Protein AF-A0A838EG35-F1 (afdb_monomer_lite)

Sequence (55 aa):
VYPIMRVEATTDITNRAEQRALEKAGFTREGVLRKAQWRNGNWHDMVVYSKVRGE

Radius of gyration: 12.75 Å; chains: 1; bounding box: 34×27×32 Å

Secondary structure (DSSP, 8-state):
-PPP-EEEEEEETT-HHHHHHHHHTTPEEEEEEEEEEEETTEEEEEEEEEEETT-

Structure (mmCIF, N/CA/C/O backbone):
data_AF-A0A838EG35-F1
#
_entry.id   AF-A0A838EG35-F1
#
loop_
_atom_site.group_PDB
_atom_site.id
_atom_site.type_symbol
_atom_site.label_atom_id
_atom_site.label_alt_id
_atom_site.label_comp_id
_atom_site.label_asym_id
_atom_site.label_entity_id
_atom_site.label_seq_id
_atom_site.pdbx_PDB_ins_code
_atom_site.Cartn_x
_atom_site.Cartn_y
_atom_site.Cartn_z
_atom_site.occupancy
_atom_site.B_iso_or_equiv
_atom_site.auth_seq_id
_atom_site.auth_comp_id
_atom_site.auth_asym_id
_atom_site.auth_atom_id
_atom_site.pdbx_PDB_model_num
ATOM 1 N N . VAL A 1 1 ? -2.676 15.600 23.203 1.00 79.31 1 VAL A N 1
ATOM 2 C CA . VAL A 1 1 ? -2.680 14.492 22.218 1.00 79.31 1 VAL A CA 1
ATOM 3 C C . VAL A 1 1 ? -3.424 14.989 20.994 1.00 79.31 1 VAL A C 1
ATOM 5 O O . VAL A 1 1 ? -4.535 15.474 21.161 1.00 79.31 1 VAL A O 1
ATOM 8 N N . TYR A 1 2 ? -2.806 14.957 19.813 1.00 91.00 2 TYR A N 1
ATOM 9 C CA . TYR A 1 2 ? -3.465 15.366 18.568 1.00 91.00 2 TYR A CA 1
ATOM 10 C C . TYR A 1 2 ? -4.220 14.178 17.952 1.00 91.00 2 TYR A C 1
ATOM 12 O O . TYR A 1 2 ? -3.766 13.040 18.103 1.00 91.00 2 TYR A O 1
ATOM 20 N N . PRO A 1 3 ? -5.363 14.402 17.281 1.00 94.62 3 PRO A N 1
ATOM 21 C CA . PRO A 1 3 ? -6.094 13.328 16.619 1.00 94.62 3 PRO A CA 1
ATOM 22 C C . PRO A 1 3 ? -5.310 12.782 15.416 1.00 94.62 3 PRO A C 1
ATOM 24 O O . PRO A 1 3 ? -4.751 13.539 14.627 1.00 94.62 3 PRO A O 1
ATOM 27 N N . ILE A 1 4 ? -5.306 11.457 15.249 1.00 96.25 4 ILE A N 1
ATOM 28 C CA . ILE A 1 4 ? -4.741 10.791 14.064 1.00 96.25 4 ILE A CA 1
ATOM 29 C C . ILE A 1 4 ? -5.830 10.707 12.998 1.00 96.25 4 ILE A C 1
ATOM 31 O O . ILE A 1 4 ? -6.836 10.027 13.217 1.00 96.25 4 ILE A O 1
ATOM 35 N N . MET A 1 5 ? -5.629 11.368 11.859 1.00 97.94 5 MET A N 1
ATOM 36 C CA . MET A 1 5 ? -6.583 11.347 10.742 1.00 97.94 5 MET A CA 1
ATOM 37 C C . MET A 1 5 ? -6.329 10.233 9.735 1.00 97.94 5 MET A C 1
ATOM 39 O O . MET A 1 5 ? -7.264 9.803 9.071 1.00 97.94 5 MET A O 1
ATOM 43 N N . ARG A 1 6 ? -5.091 9.756 9.622 1.00 97.81 6 ARG A N 1
ATOM 44 C CA . ARG A 1 6 ? -4.690 8.818 8.580 1.00 97.81 6 ARG A CA 1
ATOM 45 C C . ARG A 1 6 ? -3.596 7.895 9.084 1.00 97.81 6 ARG A C 1
ATOM 47 O O . ARG A 1 6 ? -2.677 8.343 9.767 1.00 97.81 6 ARG A O 1
ATOM 54 N N . VAL A 1 7 ? -3.705 6.623 8.727 1.00 98.19 7 VAL A N 1
ATOM 55 C CA . VAL A 1 7 ? -2.644 5.627 8.886 1.00 98.19 7 VAL A CA 1
ATOM 56 C C . VAL A 1 7 ? -2.280 5.124 7.500 1.00 98.19 7 VAL A C 1
ATOM 58 O O . VAL A 1 7 ? -3.167 4.804 6.714 1.00 98.19 7 VAL A O 1
ATOM 61 N N . GLU A 1 8 ? -0.988 5.064 7.200 1.00 98.38 8 GLU A N 1
ATOM 62 C CA . GLU A 1 8 ? -0.476 4.582 5.918 1.00 98.38 8 GLU A CA 1
ATOM 63 C C . GLU A 1 8 ? 0.308 3.287 6.096 1.00 98.38 8 GLU A C 1
ATOM 65 O O . GLU A 1 8 ? 0.941 3.063 7.129 1.00 98.38 8 GLU A O 1
ATOM 70 N N . ALA A 1 9 ? 0.284 2.455 5.059 1.00 98.56 9 ALA A N 1
ATOM 71 C CA . ALA A 1 9 ? 1.126 1.277 4.945 1.00 98.56 9 ALA A CA 1
ATOM 72 C C . ALA A 1 9 ? 1.644 1.139 3.510 1.00 98.56 9 ALA A C 1
ATOM 74 O O . ALA A 1 9 ? 0.970 1.511 2.547 1.00 98.56 9 ALA A O 1
ATOM 75 N N . THR A 1 10 ? 2.840 0.568 3.365 1.00 98.44 10 THR A N 1
ATOM 76 C CA . THR A 1 10 ? 3.400 0.221 2.056 1.00 98.44 10 THR A CA 1
ATOM 77 C C . THR A 1 10 ? 3.907 -1.205 2.066 1.00 98.44 10 THR A C 1
ATOM 79 O O . THR A 1 10 ? 4.481 -1.658 3.051 1.00 98.44 10 THR A O 1
ATOM 82 N N . THR A 1 11 ? 3.702 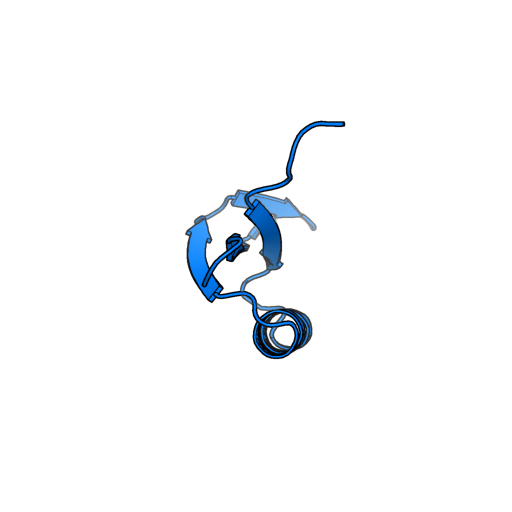-1.909 0.959 1.00 98.69 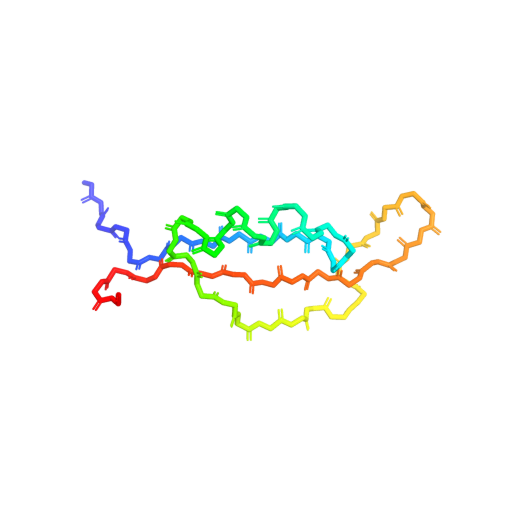11 THR A N 1
ATOM 83 C CA . THR A 1 11 ? 4.189 -3.278 0.783 1.00 98.69 11 THR A CA 1
ATOM 84 C C . THR A 1 11 ? 4.638 -3.508 -0.651 1.00 98.69 11 THR A C 1
ATOM 86 O O . THR A 1 11 ? 4.201 -2.810 -1.565 1.00 98.69 11 THR A O 1
ATOM 89 N N . ASP A 1 12 ? 5.520 -4.479 -0.858 1.00 98.44 12 ASP A N 1
ATOM 90 C CA . ASP A 1 12 ? 5.969 -4.872 -2.190 1.00 98.44 12 ASP A CA 1
ATOM 91 C C . ASP A 1 12 ? 4.773 -5.320 -3.049 1.00 98.44 12 ASP A C 1
ATOM 93 O O . ASP A 1 12 ? 3.865 -6.014 -2.572 1.00 98.44 12 ASP A O 1
ATOM 97 N N . ILE A 1 13 ? 4.758 -4.951 -4.333 1.00 98.56 13 ILE A N 1
ATOM 98 C CA . ILE A 1 13 ? 3.681 -5.331 -5.259 1.00 98.56 13 ILE A CA 1
ATOM 99 C C . ILE A 1 13 ? 3.495 -6.848 -5.381 1.00 98.56 13 ILE A C 1
ATOM 101 O O . ILE A 1 13 ? 2.386 -7.318 -5.662 1.00 98.56 13 ILE A O 1
ATOM 105 N N . THR A 1 14 ? 4.548 -7.618 -5.115 1.00 98.25 14 THR A N 1
ATOM 106 C CA . THR A 1 14 ? 4.524 -9.082 -5.121 1.00 98.25 14 THR A CA 1
ATOM 107 C C . THR A 1 14 ? 4.012 -9.687 -3.810 1.00 98.25 14 THR A C 1
ATOM 109 O O . THR A 1 14 ? 3.548 -10.830 -3.815 1.00 98.25 14 THR A O 1
ATOM 112 N N . ASN A 1 15 ? 3.998 -8.940 -2.697 1.00 98.50 15 ASN A N 1
ATOM 113 C CA . ASN A 1 15 ? 3.550 -9.436 -1.394 1.00 98.50 15 ASN A CA 1
ATOM 114 C C . ASN A 1 15 ? 2.015 -9.467 -1.283 1.00 98.50 15 ASN A C 1
ATOM 116 O O . ASN A 1 15 ? 1.374 -8.682 -0.583 1.00 98.50 15 ASN A O 1
ATOM 120 N N . ARG A 1 16 ? 1.397 -10.424 -1.978 1.00 98.50 16 ARG A N 1
ATOM 121 C CA . ARG A 1 16 ? -0.065 -10.588 -1.999 1.00 98.50 16 ARG A CA 1
ATOM 122 C C . ARG A 1 16 ? -0.659 -10.960 -0.642 1.00 98.50 16 ARG A C 1
ATOM 124 O O . ARG A 1 16 ? -1.841 -10.713 -0.420 1.00 98.50 16 ARG A O 1
ATOM 131 N N . ALA A 1 17 ? 0.119 -11.577 0.248 1.00 98.75 17 ALA A N 1
ATOM 132 C CA . ALA A 1 17 ? -0.356 -11.940 1.580 1.00 98.75 17 ALA A CA 1
ATOM 133 C C . ALA A 1 17 ? -0.606 -10.694 2.438 1.00 98.75 17 ALA A C 1
ATOM 135 O O . ALA A 1 17 ? -1.683 -10.567 3.017 1.00 98.75 17 ALA A O 1
ATOM 136 N N . GLU A 1 18 ? 0.341 -9.756 2.452 1.00 98.50 18 GLU A N 1
ATOM 137 C CA . GLU A 1 18 ? 0.198 -8.494 3.178 1.00 98.50 18 GLU A CA 1
ATOM 138 C C . GLU A 1 18 ? -0.862 -7.583 2.553 1.00 98.50 18 GLU A C 1
ATOM 140 O O . GLU A 1 18 ? -1.675 -7.030 3.285 1.00 98.50 18 GLU A O 1
ATOM 145 N N . GLN A 1 19 ? -0.941 -7.500 1.218 1.00 98.75 19 GLN A N 1
ATOM 146 C CA . GLN A 1 19 ? -2.007 -6.746 0.535 1.00 98.75 19 GLN A CA 1
ATOM 147 C C . GLN A 1 19 ? -3.404 -7.205 0.993 1.00 98.75 19 GLN A C 1
ATOM 149 O O . GLN A 1 19 ? -4.209 -6.388 1.429 1.00 98.75 19 GLN A O 1
ATOM 154 N N . ARG A 1 20 ? -3.651 -8.525 1.026 1.00 98.75 20 ARG A N 1
ATOM 155 C CA . ARG A 1 20 ? -4.909 -9.083 1.557 1.00 98.75 20 ARG A CA 1
ATOM 156 C C . ARG A 1 20 ? -5.111 -8.797 3.046 1.00 98.75 20 ARG A C 1
ATOM 158 O O . ARG A 1 20 ? -6.250 -8.690 3.492 1.00 98.75 20 ARG A O 1
ATOM 165 N N . ALA A 1 21 ? -4.040 -8.743 3.837 1.00 98.81 21 ALA A N 1
ATOM 166 C CA . ALA A 1 21 ? -4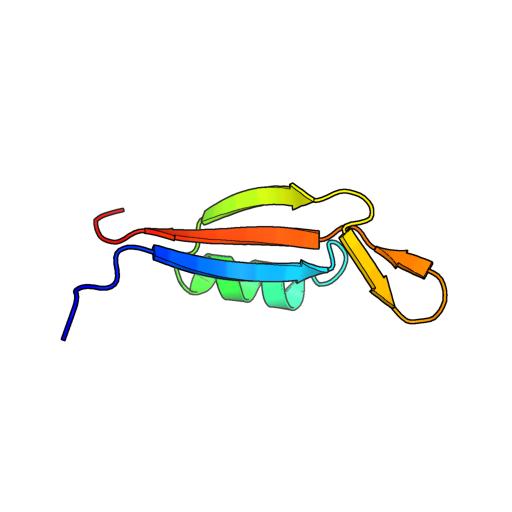.132 -8.426 5.260 1.00 98.81 21 ALA A CA 1
ATOM 167 C C . ALA A 1 21 ? -4.520 -6.955 5.486 1.00 98.81 21 ALA A C 1
ATOM 169 O O . ALA A 1 21 ? -5.383 -6.683 6.317 1.00 98.81 21 ALA A O 1
ATOM 170 N N . LEU A 1 22 ? -3.946 -6.031 4.710 1.00 98.69 22 LEU A N 1
ATOM 171 C CA . LEU A 1 22 ? -4.277 -4.604 4.739 1.00 98.69 22 LEU A CA 1
ATOM 172 C C . LEU A 1 22 ? -5.735 -4.362 4.330 1.00 98.69 22 LEU A C 1
ATOM 174 O O . LEU A 1 22 ? -6.466 -3.690 5.056 1.00 98.69 22 LEU A O 1
ATOM 178 N N . GLU A 1 23 ? -6.186 -4.986 3.240 1.00 98.38 23 GLU A N 1
ATOM 179 C CA . GLU A 1 23 ? -7.589 -4.931 2.803 1.00 98.38 23 GLU A CA 1
ATOM 180 C C . GLU A 1 23 ? -8.537 -5.453 3.897 1.00 98.38 23 GLU A C 1
ATOM 182 O O . GLU A 1 23 ? -9.509 -4.790 4.253 1.00 98.38 23 GLU A O 1
ATOM 187 N N . LYS A 1 24 ? -8.219 -6.598 4.522 1.00 98.44 24 LYS A N 1
ATOM 188 C CA . LYS A 1 24 ? -9.000 -7.142 5.652 1.00 98.44 24 LYS A CA 1
ATOM 189 C C . LYS A 1 24 ? -8.995 -6.242 6.891 1.00 98.44 24 LYS A C 1
ATOM 191 O O . LYS A 1 24 ? -9.957 -6.262 7.651 1.00 98.44 24 LYS A O 1
ATOM 196 N N . ALA A 1 25 ? -7.935 -5.464 7.107 1.00 98.06 25 ALA A N 1
ATOM 197 C CA . ALA A 1 25 ? -7.845 -4.487 8.193 1.00 98.06 25 ALA A CA 1
ATOM 198 C C . ALA A 1 25 ? -8.606 -3.173 7.895 1.00 98.06 25 ALA A C 1
ATOM 200 O O . ALA A 1 25 ? -8.661 -2.269 8.743 1.00 98.06 25 ALA A O 1
ATOM 201 N N . GLY A 1 26 ? -9.218 -3.067 6.712 1.00 98.00 26 GLY A N 1
ATOM 202 C CA . GLY A 1 26 ? -9.982 -1.904 6.272 1.00 98.00 26 GLY A CA 1
ATOM 203 C C . GLY A 1 26 ? -9.104 -0.768 5.760 1.00 98.00 26 GLY A C 1
ATOM 204 O O . GLY A 1 26 ? -9.452 0.389 5.962 1.00 98.00 26 GLY A O 1
ATOM 205 N N . PHE A 1 27 ? -7.944 -1.082 5.182 1.00 98.69 27 PHE A N 1
ATOM 206 C CA . PHE A 1 27 ? -7.186 -0.116 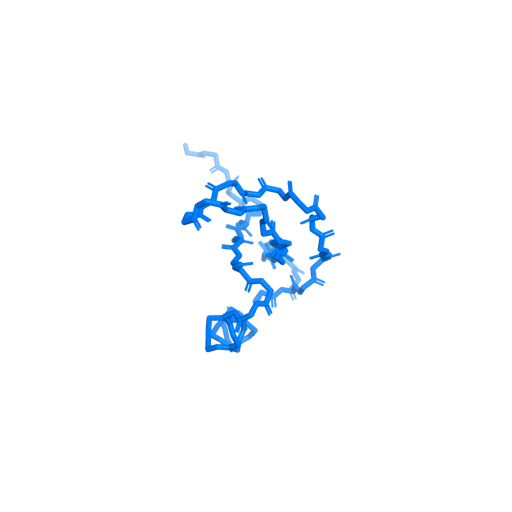4.394 1.00 98.69 27 PHE A CA 1
ATOM 207 C C . PHE A 1 27 ? -7.659 -0.125 2.936 1.00 98.69 27 PHE A C 1
ATOM 209 O O . PHE A 1 27 ? -7.964 -1.177 2.373 1.00 98.69 27 PHE A O 1
ATOM 216 N N . THR A 1 28 ? -7.616 1.041 2.304 1.00 98.56 28 THR A N 1
ATOM 217 C CA . THR A 1 28 ? -7.895 1.262 0.886 1.00 98.56 28 THR A CA 1
ATOM 218 C C . THR A 1 28 ? -6.590 1.323 0.099 1.00 98.56 28 THR A C 1
ATOM 220 O O . THR A 1 28 ? -5.629 1.971 0.517 1.00 98.56 28 THR A O 1
ATOM 223 N N . ARG A 1 29 ? -6.538 0.648 -1.055 1.00 98.50 29 ARG A N 1
ATOM 224 C CA . ARG A 1 29 ? -5.402 0.723 -1.984 1.00 98.50 29 ARG A CA 1
ATOM 225 C C . ARG A 1 29 ? -5.435 2.044 -2.746 1.00 98.50 29 ARG A C 1
ATOM 227 O O . ARG A 1 29 ? -6.381 2.292 -3.485 1.00 98.50 29 ARG A O 1
ATOM 234 N N . GLU A 1 30 ? -4.369 2.829 -2.653 1.00 98.69 30 GLU A N 1
ATOM 235 C CA . GLU A 1 30 ? -4.320 4.161 -3.271 1.00 98.69 30 GLU A CA 1
ATOM 236 C C . GLU A 1 30 ? -3.475 4.217 -4.541 1.00 98.69 30 GLU A C 1
ATOM 238 O O . GLU A 1 30 ? -3.752 5.009 -5.439 1.00 98.69 30 GLU A O 1
ATOM 243 N N . GLY A 1 31 ? -2.451 3.369 -4.663 1.00 98.62 31 GLY A N 1
ATOM 244 C CA . GLY A 1 31 ? -1.601 3.404 -5.847 1.00 98.62 31 GLY A CA 1
ATOM 245 C C . GLY A 1 31 ? -0.376 2.509 -5.788 1.00 98.62 31 GLY A C 1
ATOM 246 O O . GLY A 1 31 ? -0.181 1.733 -4.852 1.00 98.62 31 GLY A O 1
ATOM 247 N N . VAL A 1 32 ? 0.447 2.621 -6.832 1.00 98.81 32 VAL A N 1
ATOM 248 C CA . VAL A 1 32 ? 1.753 1.961 -6.935 1.00 98.81 32 VAL A CA 1
ATOM 249 C C . VAL A 1 32 ? 2.825 3.022 -7.121 1.00 98.81 32 VAL A C 1
ATOM 251 O O . VAL A 1 32 ? 2.814 3.768 -8.101 1.00 98.81 32 VAL A O 1
ATOM 254 N N . LEU A 1 33 ? 3.776 3.053 -6.199 1.00 98.69 33 LEU A N 1
ATOM 255 C CA . LEU A 1 33 ? 5.002 3.818 -6.324 1.00 98.69 33 LEU A CA 1
ATOM 256 C C . LEU A 1 33 ? 5.992 2.986 -7.140 1.00 98.69 33 LEU A C 1
ATOM 258 O O . LEU A 1 33 ? 6.494 1.960 -6.676 1.00 98.69 33 LEU A O 1
ATOM 262 N N . ARG A 1 34 ? 6.243 3.414 -8.378 1.00 98.69 34 ARG A N 1
ATOM 263 C CA . ARG A 1 34 ? 7.150 2.714 -9.295 1.00 98.69 34 ARG A CA 1
ATOM 264 C C . ARG A 1 34 ? 8.601 2.896 -8.858 1.00 98.69 34 ARG A C 1
ATOM 266 O O . ARG A 1 34 ? 9.023 4.032 -8.653 1.00 98.69 34 ARG A O 1
ATOM 273 N N . LYS A 1 35 ? 9.361 1.799 -8.778 1.00 98.12 35 LYS A N 1
ATOM 274 C CA . LYS A 1 35 ? 10.782 1.757 -8.383 1.00 98.12 35 LYS A CA 1
ATOM 275 C C . LYS A 1 35 ? 11.062 2.517 -7.079 1.00 98.12 35 LYS A C 1
ATOM 277 O O . LYS A 1 35 ? 12.021 3.276 -6.993 1.00 98.12 35 LYS A O 1
ATOM 282 N N . ALA A 1 36 ? 10.210 2.336 -6.075 1.00 98.12 36 ALA A N 1
ATOM 283 C CA . ALA A 1 36 ? 10.232 3.132 -4.849 1.00 98.12 36 ALA A CA 1
ATOM 284 C C . ALA A 1 36 ? 11.182 2.601 -3.769 1.00 98.12 36 ALA A C 1
ATOM 286 O O . ALA A 1 36 ? 11.566 3.350 -2.875 1.00 98.12 36 ALA A O 1
ATOM 287 N N . GLN A 1 37 ? 11.571 1.324 -3.837 1.00 98.31 37 GLN A N 1
ATOM 288 C CA . GLN A 1 37 ? 12.448 0.716 -2.839 1.00 98.31 37 GLN A CA 1
ATOM 289 C C . GLN A 1 37 ? 13.588 -0.068 -3.493 1.00 98.31 37 GLN A C 1
ATOM 291 O O . GLN A 1 37 ? 13.348 -0.947 -4.316 1.00 98.31 37 GLN A O 1
ATOM 296 N N . TRP A 1 38 ? 14.830 0.210 -3.088 1.00 98.06 38 TRP A N 1
ATOM 297 C CA . TRP A 1 38 ? 15.980 -0.637 -3.402 1.00 98.06 38 TRP A CA 1
ATOM 298 C C . TRP A 1 38 ? 16.115 -1.738 -2.351 1.00 98.06 38 TRP A C 1
ATOM 300 O O . TRP A 1 38 ? 16.289 -1.456 -1.165 1.00 98.06 38 TRP A O 1
ATOM 310 N N . ARG A 1 39 ? 16.032 -2.999 -2.777 1.00 97.19 39 ARG A N 1
ATOM 311 C CA . ARG A 1 39 ? 16.171 -4.169 -1.899 1.00 97.19 39 ARG A CA 1
ATOM 312 C C . ARG A 1 39 ? 16.663 -5.366 -2.705 1.00 97.19 39 ARG A C 1
ATOM 314 O O . ARG A 1 39 ? 16.223 -5.577 -3.830 1.00 97.19 39 ARG A O 1
ATOM 321 N N . ASN A 1 40 ? 17.559 -6.171 -2.133 1.00 96.31 40 ASN A N 1
ATOM 322 C CA . ASN A 1 40 ? 18.099 -7.381 -2.774 1.00 96.31 40 ASN A CA 1
ATOM 323 C C . ASN A 1 40 ? 18.627 -7.130 -4.202 1.00 96.31 40 ASN A C 1
ATOM 325 O O . ASN A 1 40 ? 18.320 -7.874 -5.133 1.00 96.31 40 ASN A O 1
ATOM 329 N N . GLY A 1 41 ? 19.384 -6.042 -4.378 1.00 98.12 41 GLY A N 1
ATOM 330 C CA . GLY A 1 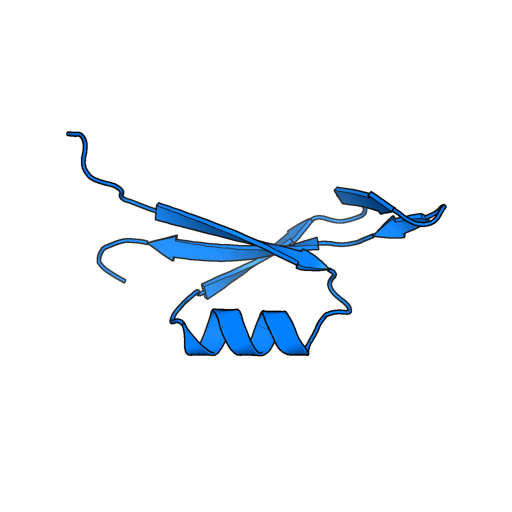41 ? 20.048 -5.721 -5.644 1.00 98.12 41 GLY A CA 1
ATOM 331 C C . GLY A 1 41 ? 19.131 -5.235 -6.769 1.00 98.12 41 GLY A C 1
ATOM 332 O O . GLY A 1 41 ? 19.586 -5.166 -7.904 1.00 98.12 41 GLY A O 1
ATOM 333 N N . ASN A 1 42 ? 17.861 -4.921 -6.486 1.00 98.25 42 ASN A N 1
ATOM 334 C CA . ASN A 1 42 ? 16.898 -4.462 -7.486 1.00 98.25 42 ASN A CA 1
ATOM 335 C C . ASN A 1 42 ? 15.980 -3.358 -6.941 1.00 98.25 42 ASN A C 1
ATOM 337 O O . ASN A 1 42 ? 15.791 -3.219 -5.730 1.00 98.25 42 ASN A O 1
ATOM 341 N N . TRP A 1 43 ? 15.394 -2.586 -7.859 1.00 98.56 43 TRP A N 1
ATOM 342 C CA . TRP A 1 43 ? 14.319 -1.638 -7.564 1.00 98.56 43 TRP A CA 1
ATOM 343 C C . TRP A 1 43 ? 12.964 -2.342 -7.604 1.00 98.56 43 TRP A C 1
ATOM 345 O O . TRP A 1 43 ? 12.656 -3.017 -8.585 1.00 98.56 43 TRP A O 1
ATOM 355 N N . HIS A 1 44 ? 12.151 -2.131 -6.573 1.00 98.56 44 HIS A N 1
ATOM 356 C CA . HIS A 1 44 ? 10.832 -2.738 -6.418 1.00 98.56 44 HIS A CA 1
ATOM 357 C C . HIS A 1 44 ? 9.735 -1.684 -6.449 1.00 98.56 44 HIS A C 1
ATOM 359 O O . HIS A 1 44 ? 9.894 -0.566 -5.944 1.00 98.56 44 HIS A O 1
ATOM 365 N N . ASP A 1 45 ? 8.611 -2.071 -7.038 1.00 98.81 45 ASP A N 1
ATOM 366 C CA . ASP A 1 45 ? 7.376 -1.305 -6.997 1.00 98.81 45 ASP A CA 1
ATOM 367 C C . ASP A 1 45 ? 6.665 -1.567 -5.667 1.00 98.81 45 ASP A C 1
ATOM 369 O O . ASP A 1 45 ? 6.500 -2.715 -5.245 1.00 98.81 45 ASP A O 1
ATOM 373 N N . MET A 1 46 ? 6.211 -0.496 -5.023 1.00 98.75 46 MET A N 1
ATOM 374 C CA . MET A 1 46 ? 5.540 -0.561 -3.726 1.00 98.75 46 MET A CA 1
ATOM 375 C C . MET A 1 46 ? 4.080 -0.153 -3.882 1.00 98.75 46 MET A C 1
ATOM 377 O O . MET A 1 46 ? 3.774 0.854 -4.514 1.00 98.75 46 MET A O 1
ATOM 381 N N . VAL A 1 47 ? 3.165 -0.915 -3.299 1.00 98.88 47 VAL A N 1
ATOM 382 C CA . VAL A 1 47 ? 1.747 -0.559 -3.222 1.00 98.88 47 VAL A CA 1
ATOM 383 C C . VAL A 1 47 ? 1.524 0.266 -1.964 1.00 98.88 47 VAL A C 1
ATOM 385 O O . VAL A 1 47 ? 1.945 -0.143 -0.883 1.00 98.88 47 VAL A O 1
ATOM 388 N N . VAL A 1 48 ? 0.857 1.408 -2.111 1.00 98.81 48 VAL A N 1
ATOM 389 C CA . VAL A 1 48 ? 0.472 2.288 -1.001 1.00 98.81 48 VAL A CA 1
ATOM 390 C C . VAL A 1 48 ? -0.972 2.013 -0.621 1.00 98.81 48 VAL A C 1
ATOM 392 O O . VAL A 1 48 ? -1.850 1.912 -1.486 1.00 98.81 48 VAL A O 1
ATOM 395 N N . TYR A 1 49 ? -1.192 1.911 0.682 1.00 98.88 49 TYR A N 1
ATOM 396 C CA . TYR A 1 49 ? -2.489 1.759 1.312 1.00 98.88 49 TYR A CA 1
ATOM 397 C C . TYR A 1 49 ? -2.690 2.835 2.368 1.00 98.88 49 TYR A C 1
ATOM 399 O O . TYR A 1 49 ? -1.733 3.268 3.017 1.00 98.88 49 TYR A O 1
ATOM 407 N N . SER A 1 50 ? -3.946 3.188 2.610 1.00 98.69 50 SER A N 1
ATOM 408 C CA . SER A 1 50 ? -4.307 4.091 3.691 1.00 98.69 50 SER A CA 1
ATOM 409 C C . SER A 1 50 ? -5.582 3.677 4.408 1.00 98.69 50 SER A C 1
ATOM 411 O O . SER A 1 50 ? -6.424 2.972 3.864 1.00 98.69 50 SER A O 1
ATOM 413 N N . LYS A 1 51 ? -5.720 4.133 5.649 1.00 98.31 51 LYS A N 1
ATOM 414 C CA . LYS A 1 51 ? -6.979 4.139 6.384 1.00 98.31 51 LYS A CA 1
ATOM 415 C C . LYS A 1 51 ? -7.201 5.541 6.924 1.00 98.31 51 LYS A C 1
ATOM 417 O O . LYS A 1 51 ? -6.425 6.006 7.766 1.00 98.31 51 LYS A O 1
ATOM 422 N N . VAL A 1 52 ? -8.226 6.216 6.420 1.00 98.06 52 VAL A N 1
ATOM 423 C CA . VAL A 1 52 ? -8.591 7.574 6.827 1.00 98.06 52 VAL A CA 1
ATOM 424 C C . VAL A 1 52 ? -9.729 7.497 7.838 1.00 98.06 52 VAL A C 1
ATOM 426 O O . VAL A 1 52 ? -10.655 6.703 7.719 1.00 98.06 52 VAL A O 1
ATOM 429 N N . ARG A 1 53 ? -9.648 8.296 8.899 1.00 96.75 53 ARG A N 1
ATOM 430 C CA . ARG A 1 53 ? -10.702 8.362 9.910 1.00 96.75 53 ARG A CA 1
ATOM 431 C C . ARG A 1 53 ? -11.976 8.933 9.284 1.00 96.75 53 ARG A C 1
ATOM 433 O O . ARG A 1 53 ? -11.971 10.088 8.871 1.00 96.75 53 ARG A O 1
ATOM 440 N N . GLY A 1 54 ? -13.065 8.168 9.340 1.00 94.88 54 GLY A N 1
ATOM 441 C CA . GLY A 1 54 ? -14.375 8.580 8.823 1.00 94.88 54 GLY A CA 1
ATOM 442 C C . GLY A 1 54 ? -14.734 7.981 7.462 1.00 94.88 54 GLY A C 1
ATOM 443 O O . GLY A 1 54 ? -15.822 8.268 6.972 1.00 94.88 54 GLY A O 1
ATOM 444 N N . GLU A 1 55 ? -13.855 7.149 6.899 1.00 89.19 55 GLU A N 1
ATOM 445 C CA . GLU A 1 55 ? -14.123 6.234 5.781 1.00 89.19 55 GLU A CA 1
ATOM 446 C C 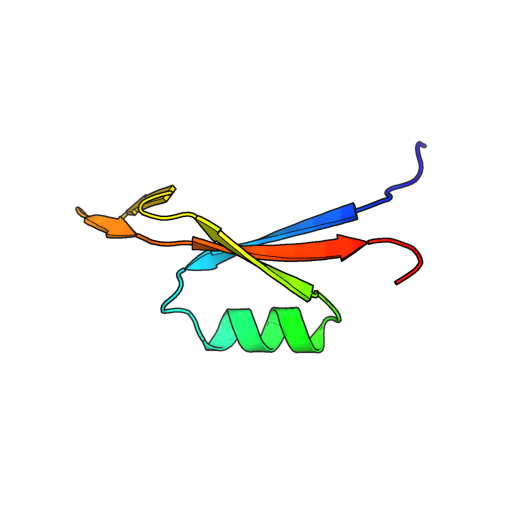. GLU A 1 55 ? -14.298 4.802 6.308 1.00 89.19 55 GLU A C 1
ATOM 448 O O . GLU A 1 55 ? -15.193 4.097 5.793 1.00 89.19 55 GLU A O 1
#

pLDDT: mean 97.55, std 3.04, range [79.31, 98.88]

Foldseek 3Di:
DDDDFKDKDKDFPPPVVVVVVCVVVVKDWDDKDFQPDDDPNGGTIMTMIMDGPPD